Protein AF-A0A7X6UKK9-F1 (afdb_monomer_lite)

Foldseek 3Di:
DDAALCNQKDKDFDADPDVPPAQWGWIWMAGPPDPRDIDTPDGTFGNPAKDAANVRQWIWTDGPQWIWIDGPPDIDTDGGQWPHKDAANVRQKIWTAHPQRFIWIDGPPDPDIDGPDRADPDDDRVAWDAYNVNQWIWGFHPQDPVVRDTDIDIGGDDD

Radius of gyration: 16.53 Å; chains: 1; bounding box: 36×45×45 Å

pLDDT: mean 87.52, std 11.14, range [48.88, 97.56]

Sequence (159 aa):
IIVSADESSLLFLRNEKTNKGLRQGELYLLKLEGVNDKEKISSRAYIGDYEISPDGEKLLYISGDDLYLAEGQNKTKIGSEVICFNFNISFDTITFVNKEQELFLRDIGEDYSDKIATAASGLIFQDVKISDQSDYITYIEDYDVRKKSGELYLLWITT

Structure (mmCIF, N/CA/C/O backbone):
data_AF-A0A7X6UKK9-F1
#
_entry.id   AF-A0A7X6UKK9-F1
#
loop_
_atom_site.group_PDB
_atom_site.id
_atom_site.type_symbol
_atom_site.label_atom_id
_atom_site.label_alt_id
_atom_site.label_comp_id
_atom_site.label_asym_id
_atom_site.label_entity_id
_atom_site.label_seq_id
_atom_site.pdbx_PDB_ins_code
_atom_site.Cartn_x
_atom_site.Cartn_y
_atom_site.Cartn_z
_atom_site.occupancy
_atom_site.B_iso_or_equiv
_atom_site.auth_seq_id
_atom_site.auth_comp_id
_atom_site.auth_asym_id
_atom_site.auth_atom_id
_atom_site.pdbx_PDB_model_num
ATOM 1 N N . ILE A 1 1 ? -11.178 10.530 4.356 1.00 92.31 1 ILE A N 1
ATOM 2 C CA . ILE A 1 1 ? -11.999 9.445 4.933 1.00 92.31 1 ILE A CA 1
ATOM 3 C C . ILE A 1 1 ? -12.094 8.394 3.849 1.00 92.31 1 ILE A C 1
ATOM 5 O O . ILE A 1 1 ? -12.347 8.781 2.714 1.00 92.31 1 ILE A O 1
ATOM 9 N N . ILE A 1 2 ? -11.836 7.140 4.188 1.00 95.19 2 ILE A N 1
ATOM 10 C CA . ILE A 1 2 ? -11.953 5.968 3.320 1.00 95.19 2 ILE A CA 1
ATOM 11 C C . ILE A 1 2 ? -12.813 4.963 4.087 1.00 95.19 2 ILE A C 1
ATOM 13 O O . ILE A 1 2 ? -12.684 4.869 5.307 1.00 95.19 2 ILE A O 1
ATOM 17 N N . VAL A 1 3 ? -13.710 4.268 3.400 1.00 95.56 3 VAL A N 1
ATOM 18 C CA . VAL A 1 3 ? -14.535 3.194 3.968 1.00 95.56 3 VAL A CA 1
ATOM 19 C C . VAL A 1 3 ? -14.075 1.893 3.314 1.00 95.56 3 VAL A C 1
ATOM 21 O O . VAL A 1 3 ? -13.788 1.904 2.115 1.00 95.56 3 VAL A O 1
ATOM 24 N N . SER A 1 4 ? -13.939 0.817 4.091 1.00 95.81 4 SER A N 1
ATOM 25 C CA . SER A 1 4 ? -13.656 -0.517 3.547 1.00 95.81 4 SER A CA 1
ATOM 26 C C . SER A 1 4 ? -14.787 -0.972 2.621 1.00 95.81 4 SER A C 1
ATOM 28 O O . SER A 1 4 ? -15.920 -0.501 2.725 1.00 95.81 4 SER A O 1
ATOM 30 N N . ALA A 1 5 ? -14.487 -1.866 1.680 1.00 95.44 5 ALA A N 1
ATOM 31 C CA . ALA A 1 5 ? -15.471 -2.296 0.686 1.00 95.44 5 ALA A CA 1
ATOM 32 C C . ALA A 1 5 ? -16.639 -3.078 1.309 1.00 95.44 5 ALA A C 1
ATOM 34 O O . ALA A 1 5 ? -17.761 -3.003 0.816 1.00 95.44 5 ALA A O 1
ATOM 35 N N . ASP A 1 6 ? -16.372 -3.804 2.391 1.00 95.00 6 ASP A N 1
ATOM 36 C CA . ASP A 1 6 ? -17.375 -4.504 3.194 1.00 95.00 6 ASP A CA 1
ATOM 37 C C . ASP A 1 6 ? -18.161 -3.587 4.152 1.00 95.00 6 ASP A C 1
ATOM 39 O O . ASP A 1 6 ? -19.010 -4.068 4.897 1.00 95.00 6 ASP A O 1
ATOM 43 N N . GLU A 1 7 ? -17.871 -2.281 4.153 1.00 94.62 7 GLU A N 1
ATOM 44 C CA . GLU A 1 7 ? -18.477 -1.276 5.031 1.00 94.62 7 GLU A CA 1
ATOM 45 C C . GLU A 1 7 ? -18.308 -1.562 6.539 1.00 94.62 7 GLU A C 1
ATOM 47 O O . GLU A 1 7 ? -18.991 -0.961 7.370 1.00 94.62 7 GLU A O 1
ATOM 52 N N . SER A 1 8 ? -17.366 -2.431 6.924 1.00 93.50 8 SER A N 1
ATOM 53 C CA . SER A 1 8 ? -17.088 -2.756 8.329 1.00 93.50 8 SER A CA 1
ATOM 54 C C . SER A 1 8 ? -16.214 -1.711 9.020 1.00 93.50 8 SER A C 1
ATOM 56 O O . SER A 1 8 ? -16.177 -1.637 10.251 1.00 93.50 8 SER A O 1
ATOM 58 N N . SER A 1 9 ? -15.480 -0.906 8.247 1.00 94.69 9 SER A N 1
ATOM 59 C CA . SER A 1 9 ? -14.381 -0.091 8.755 1.00 94.69 9 SER A CA 1
ATOM 60 C C . SER A 1 9 ? -14.287 1.270 8.067 1.00 94.69 9 SER A C 1
ATOM 62 O O . SER A 1 9 ? -14.505 1.419 6.866 1.00 94.69 9 SER A O 1
ATOM 64 N N . LEU A 1 10 ? -13.906 2.291 8.834 1.00 95.25 10 LEU A N 1
ATOM 65 C CA . LEU A 1 10 ? -13.691 3.654 8.359 1.00 95.25 10 LEU A CA 1
ATOM 66 C C . LEU A 1 10 ? -12.306 4.150 8.779 1.00 95.25 10 LEU A C 1
ATOM 68 O O . LEU A 1 10 ? -11.985 4.241 9.962 1.00 95.25 10 LEU A O 1
ATOM 72 N N . LEU A 1 11 ? -11.498 4.537 7.798 1.00 95.56 11 LEU A N 1
ATOM 73 C CA . LEU A 1 11 ? -10.169 5.110 7.971 1.00 95.56 11 LEU A CA 1
ATOM 74 C C . LEU A 1 11 ? -10.232 6.630 7.781 1.00 95.56 11 LEU A C 1
ATOM 76 O O . LEU A 1 11 ? -10.734 7.145 6.774 1.00 95.56 11 LEU A O 1
ATOM 80 N N . PHE A 1 12 ? -9.727 7.394 8.746 1.00 95.06 12 PHE A N 1
ATOM 81 C CA . PHE A 1 12 ? -9.728 8.850 8.655 1.00 95.06 12 PHE A CA 1
ATOM 82 C C . PHE A 1 12 ? -8.483 9.486 9.253 1.00 95.06 12 PHE A C 1
ATOM 84 O O . PHE A 1 12 ? -7.946 9.056 10.271 1.00 95.06 12 PHE A O 1
ATOM 91 N N . LEU A 1 13 ? -8.056 10.576 8.619 1.00 94.25 13 LEU A N 1
ATOM 92 C CA . LEU A 1 13 ? -6.975 11.406 9.114 1.00 94.25 13 LEU A CA 1
ATOM 93 C C . LEU A 1 13 ? -7.545 12.594 9.893 1.00 94.25 13 LEU A C 1
ATOM 95 O O . LEU A 1 13 ? -8.318 13.395 9.360 1.00 94.25 13 LEU A O 1
ATOM 99 N N . ARG A 1 14 ? -7.123 12.739 11.146 1.00 92.06 14 ARG A N 1
ATOM 100 C CA . ARG A 1 14 ? -7.376 13.913 11.977 1.00 92.06 14 ARG A CA 1
ATOM 101 C C . ARG A 1 14 ? -6.159 14.826 11.907 1.00 92.06 14 ARG A C 1
ATOM 103 O O . ARG A 1 14 ? -5.092 14.511 12.428 1.00 92.06 14 ARG A O 1
ATOM 110 N N . ASN A 1 15 ? -6.324 15.970 11.254 1.00 82.31 15 ASN A N 1
ATOM 111 C CA . ASN A 1 15 ? -5.286 16.989 11.209 1.00 82.31 15 ASN A CA 1
ATOM 112 C C . ASN A 1 15 ? -5.406 17.877 12.455 1.00 82.31 15 ASN A C 1
ATOM 114 O O . ASN A 1 15 ? -6.370 18.635 12.597 1.00 82.31 15 ASN A O 1
ATOM 118 N N . GLU A 1 16 ? -4.456 17.773 13.381 1.00 67.38 16 GLU A N 1
ATOM 119 C CA . GLU A 1 16 ? -4.322 18.782 14.426 1.00 67.38 16 GLU A CA 1
ATOM 120 C C . GLU A 1 16 ? -3.723 20.027 13.775 1.00 67.38 16 GLU A C 1
ATOM 122 O O . GLU A 1 16 ? -2.706 19.925 13.099 1.00 67.38 16 GLU A O 1
ATOM 127 N N . LYS A 1 17 ? -4.369 21.194 13.924 1.00 60.88 17 LYS A N 1
ATOM 128 C CA . LYS A 1 17 ? -3.916 22.467 13.337 1.00 60.88 17 LYS A CA 1
ATOM 129 C C . LYS A 1 17 ? -2.453 22.736 13.711 1.00 60.88 17 LYS A C 1
ATOM 131 O O . LYS A 1 17 ? -2.172 23.380 14.718 1.00 60.88 17 LYS A O 1
ATOM 136 N N . THR A 1 18 ? -1.516 22.283 12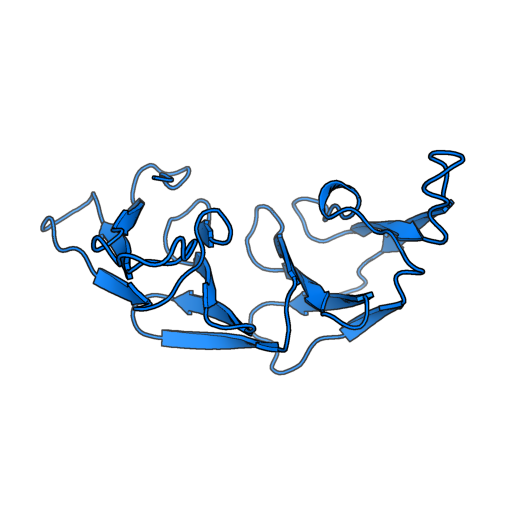.890 1.00 55.19 18 THR A N 1
ATOM 137 C CA . THR A 1 18 ? -0.111 22.642 13.015 1.00 55.19 18 THR A CA 1
ATOM 138 C C . THR A 1 18 ? 0.132 23.794 12.052 1.00 55.19 18 THR A C 1
ATOM 140 O O . THR A 1 18 ? -0.141 23.717 10.855 1.00 55.19 18 THR A O 1
ATOM 143 N N . ASN A 1 19 ? 0.604 24.916 12.593 1.00 50.84 19 ASN A N 1
ATOM 144 C CA . ASN A 1 19 ? 0.794 26.200 11.906 1.00 50.84 19 ASN A CA 1
ATOM 145 C C . ASN A 1 19 ? 1.872 26.184 10.789 1.00 50.84 19 ASN A C 1
ATOM 147 O O . ASN A 1 19 ? 2.515 27.202 10.552 1.00 50.84 19 ASN A O 1
ATOM 151 N N . LYS A 1 20 ? 2.145 25.048 10.130 1.00 57.19 20 LYS A N 1
ATOM 152 C CA . LYS A 1 20 ? 3.328 24.870 9.266 1.00 57.19 20 LYS A CA 1
ATOM 153 C C . LYS A 1 20 ? 3.100 24.114 7.953 1.00 57.19 20 LYS A C 1
ATOM 155 O O . LYS A 1 20 ? 4.050 23.557 7.419 1.00 57.19 20 LYS A O 1
ATOM 160 N N . GLY A 1 21 ? 1.881 24.085 7.410 1.00 60.75 21 GLY A N 1
ATOM 161 C CA . GLY A 1 21 ? 1.648 23.526 6.066 1.00 60.75 21 GLY A CA 1
ATOM 162 C C . GLY A 1 21 ? 2.045 22.049 5.906 1.00 60.75 21 GLY A C 1
ATOM 163 O O . GLY A 1 21 ? 2.228 21.582 4.785 1.00 60.75 21 GLY A O 1
ATOM 164 N N . LEU A 1 22 ? 2.195 21.317 7.015 1.00 63.56 22 LEU A N 1
ATOM 165 C CA . LEU A 1 22 ? 2.529 19.900 6.995 1.00 63.56 22 LEU A CA 1
ATOM 166 C C . LEU A 1 22 ? 1.308 19.117 6.506 1.00 63.56 22 LEU A C 1
ATOM 168 O O . LEU A 1 22 ? 0.215 19.242 7.058 1.00 63.56 22 LEU A O 1
ATOM 172 N N . ARG A 1 23 ? 1.500 18.289 5.475 1.00 83.31 23 ARG A N 1
ATOM 173 C CA . ARG A 1 23 ? 0.485 17.358 4.959 1.00 83.31 23 ARG A CA 1
ATOM 174 C C . ARG A 1 23 ? 0.427 16.078 5.798 1.00 83.31 23 ARG A C 1
ATOM 176 O O . ARG A 1 23 ? 0.399 14.993 5.236 1.00 83.31 23 ARG A O 1
ATOM 183 N N . GLN A 1 24 ? 0.472 16.194 7.124 1.00 89.12 24 GLN A N 1
ATOM 184 C CA . GLN A 1 24 ? 0.509 15.054 8.044 1.00 89.12 24 GLN A CA 1
ATOM 185 C C . GLN A 1 24 ? -0.539 15.191 9.147 1.00 89.12 24 GLN A C 1
ATOM 187 O O . GLN A 1 24 ? -0.927 16.303 9.503 1.00 89.12 24 GLN A O 1
ATOM 192 N N . GLY A 1 25 ? -0.981 14.064 9.698 1.00 91.81 25 GLY A N 1
ATOM 193 C CA . GLY A 1 25 ? -1.931 14.029 10.803 1.00 91.81 25 GLY A CA 1
ATOM 194 C C . GLY A 1 25 ? -1.952 12.695 11.538 1.00 91.81 25 GLY A C 1
ATOM 195 O O . GLY A 1 25 ? -1.170 11.783 11.263 1.00 91.81 25 GLY A O 1
ATOM 196 N N . GLU A 1 26 ? -2.875 12.599 12.485 1.00 94.62 26 GLU A N 1
ATOM 197 C CA . GLU A 1 26 ? -3.148 11.370 13.215 1.00 94.62 26 GLU A CA 1
ATOM 198 C C . GLU A 1 26 ? -4.091 10.490 12.387 1.00 94.62 26 GLU A C 1
ATOM 200 O O . GLU A 1 26 ? -5.172 10.936 11.999 1.00 94.62 26 GLU A O 1
ATOM 205 N N . LEU A 1 27 ? -3.693 9.250 12.110 1.00 95.44 27 LEU A N 1
ATOM 206 C CA . LEU A 1 27 ? -4.503 8.283 11.370 1.00 95.44 27 LEU A CA 1
ATOM 207 C C . LEU A 1 27 ? -5.291 7.417 12.346 1.00 95.44 27 LEU A C 1
ATOM 209 O O . LEU A 1 27 ? -4.713 6.869 13.290 1.00 95.44 27 LEU A O 1
ATOM 213 N N . TYR A 1 28 ? -6.590 7.287 12.099 1.00 95.44 28 TYR A N 1
ATOM 214 C CA . TYR A 1 28 ? -7.512 6.528 12.930 1.00 95.44 28 TYR A CA 1
ATOM 215 C C . TYR A 1 28 ? -8.316 5.524 12.114 1.00 95.44 28 TYR A C 1
ATOM 217 O O . TYR A 1 28 ? -8.818 5.872 11.045 1.00 95.44 28 TYR A O 1
ATOM 225 N N . LEU A 1 29 ? -8.492 4.330 12.674 1.00 95.31 29 LEU A N 1
ATOM 226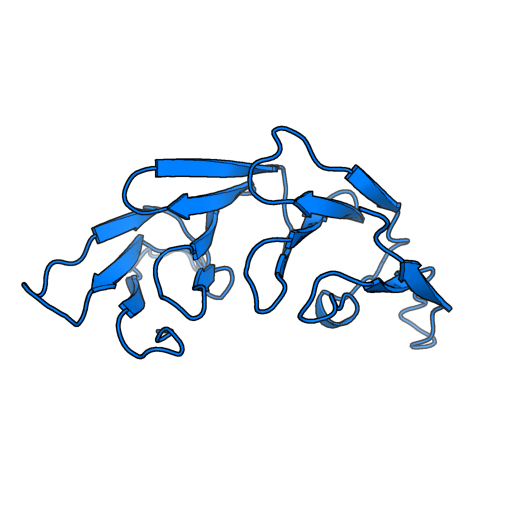 C CA . LEU A 1 29 ? -9.400 3.294 12.191 1.00 95.31 29 LEU A CA 1
ATOM 227 C C . LEU A 1 29 ? -10.613 3.229 13.122 1.00 95.31 29 LEU A C 1
ATOM 229 O O . LEU A 1 29 ? -10.458 3.210 14.340 1.00 95.31 29 LEU A O 1
ATOM 233 N N . LEU A 1 30 ? -11.815 3.215 12.566 1.00 94.56 30 LEU A N 1
ATOM 234 C CA . LEU A 1 30 ? -13.067 3.019 13.289 1.00 94.56 30 LEU A CA 1
ATOM 235 C C . LEU A 1 30 ? -13.730 1.746 12.764 1.00 94.56 30 LEU A C 1
ATOM 237 O O . LEU A 1 30 ? -14.023 1.679 11.574 1.00 94.56 30 LEU A O 1
ATOM 241 N N . LYS A 1 31 ? -13.989 0.776 13.643 1.00 92.81 31 LYS A N 1
ATOM 242 C CA . LYS A 1 31 ? -14.813 -0.398 13.327 1.00 92.81 31 LYS A CA 1
ATOM 243 C C . LYS A 1 31 ? -16.288 -0.029 13.514 1.00 92.81 31 LYS A C 1
ATOM 245 O O . LYS A 1 31 ? -16.659 0.532 14.543 1.00 92.81 31 LYS A O 1
ATOM 250 N N . LEU A 1 32 ? -17.098 -0.266 12.486 1.00 89.62 32 LEU A N 1
ATOM 251 C CA . LEU A 1 32 ? -18.513 0.114 12.424 1.00 89.62 32 LEU A CA 1
ATOM 252 C C . LEU A 1 32 ? -19.423 -0.961 13.026 1.00 89.62 32 LEU A C 1
ATOM 254 O O . LEU A 1 32 ? -20.483 -0.641 13.566 1.00 89.62 32 LEU A O 1
ATOM 258 N N . GLU A 1 33 ? -18.989 -2.221 13.006 1.00 82.94 33 GLU A N 1
ATOM 259 C CA . GLU A 1 33 ? -19.624 -3.287 13.772 1.00 82.94 33 GLU A CA 1
ATOM 260 C C . GLU A 1 33 ? -19.077 -3.300 15.209 1.00 82.94 33 GLU A C 1
ATOM 262 O O . GLU A 1 33 ? -17.921 -3.642 15.452 1.00 82.94 33 GLU A O 1
ATOM 267 N N . GLY A 1 34 ? -19.911 -2.920 16.184 1.00 73.06 34 GLY A N 1
ATOM 268 C CA . GLY A 1 34 ? -19.587 -3.004 17.612 1.00 73.06 34 GLY A CA 1
ATOM 269 C C . GLY A 1 34 ? -19.581 -1.665 18.351 1.00 73.06 34 GLY A C 1
ATOM 270 O O . GLY A 1 34 ? -20.350 -0.751 18.050 1.00 73.06 34 GLY A O 1
ATOM 271 N N . VAL A 1 35 ? -18.760 -1.580 19.403 1.00 66.12 35 VAL A N 1
ATOM 272 C CA . VAL A 1 35 ? -18.537 -0.330 20.143 1.00 66.12 35 VAL A CA 1
ATOM 273 C C . VAL A 1 35 ? -17.769 0.610 19.219 1.00 66.12 35 VAL A C 1
ATOM 275 O O . VAL A 1 35 ? -16.759 0.202 18.660 1.00 66.12 35 VAL A O 1
ATOM 278 N N . ASN A 1 36 ? -18.254 1.849 19.071 1.00 67.81 36 ASN A N 1
ATOM 279 C CA . ASN A 1 36 ? -17.681 2.931 18.253 1.00 67.81 36 ASN A CA 1
ATOM 280 C C . ASN A 1 36 ? -16.295 3.407 18.752 1.00 67.81 36 ASN A C 1
ATOM 282 O O . ASN A 1 36 ? -16.057 4.607 18.930 1.00 67.81 36 ASN A O 1
ATOM 286 N N . ASP A 1 37 ? -15.385 2.477 19.012 1.00 82.31 37 ASP A N 1
ATOM 287 C CA . ASP A 1 37 ? -14.032 2.746 19.445 1.00 82.31 37 ASP A CA 1
ATOM 288 C C . ASP A 1 37 ? -13.160 2.976 18.217 1.00 82.31 37 ASP A C 1
ATOM 290 O O . ASP A 1 37 ? -13.062 2.165 17.297 1.00 82.31 37 ASP A O 1
ATOM 294 N N . LYS A 1 38 ? -12.525 4.146 18.207 1.00 90.31 38 LYS A N 1
ATOM 295 C CA . LYS A 1 38 ? -11.505 4.483 17.222 1.00 90.31 38 LYS A CA 1
ATOM 296 C C . LYS A 1 38 ? -10.142 4.038 17.737 1.00 90.31 38 LYS A C 1
ATOM 298 O O . LYS A 1 38 ? -9.731 4.405 18.840 1.00 90.31 38 LYS A O 1
ATOM 303 N N . GLU A 1 39 ? -9.403 3.333 16.902 1.00 92.56 39 GLU A N 1
ATOM 304 C CA . GLU A 1 39 ? -8.010 2.987 17.132 1.00 92.56 39 GLU A CA 1
ATOM 305 C C . GLU A 1 39 ? -7.096 4.038 16.497 1.00 92.56 39 GLU A C 1
ATOM 307 O O . GLU A 1 39 ? -7.313 4.469 15.364 1.00 92.56 39 GLU A O 1
ATOM 312 N N . LYS A 1 40 ? -6.050 4.461 17.216 1.00 94.50 40 LYS A N 1
ATOM 313 C CA . LYS A 1 40 ? -5.007 5.328 16.655 1.00 94.50 40 LYS A CA 1
ATOM 314 C C . LYS A 1 40 ? -3.927 4.482 15.978 1.00 94.50 40 LYS A C 1
ATOM 316 O O . LYS A 1 40 ? -3.092 3.871 16.643 1.00 94.50 40 LYS A O 1
ATOM 321 N N . ILE A 1 41 ? -3.880 4.545 14.654 1.00 95.69 41 ILE A N 1
ATOM 322 C CA . ILE A 1 41 ? -2.938 3.794 13.819 1.00 95.69 41 ILE A CA 1
ATOM 323 C C . ILE A 1 41 ? -1.588 4.506 13.722 1.00 95.69 41 ILE A C 1
ATOM 325 O O . ILE A 1 41 ? -0.537 3.896 13.906 1.00 95.69 41 ILE A O 1
ATOM 329 N N . SER A 1 42 ? -1.581 5.820 13.509 1.00 94.44 42 SER A N 1
ATOM 330 C CA . SER A 1 42 ? -0.338 6.595 13.427 1.00 94.44 42 SER A CA 1
ATOM 331 C C . SER A 1 42 ? -0.516 7.995 13.996 1.00 94.44 42 SER A C 1
ATOM 333 O O . SER A 1 42 ? -1.601 8.570 13.955 1.00 94.44 42 SER A O 1
ATOM 335 N N . SER A 1 43 ? 0.558 8.561 14.544 1.00 92.75 43 SER A N 1
ATOM 336 C CA . SER A 1 43 ? 0.620 9.967 14.957 1.00 92.75 43 SER A CA 1
ATOM 337 C C . SER A 1 43 ? 1.079 10.905 13.838 1.00 92.75 43 SER A C 1
ATOM 339 O O . SER A 1 43 ? 1.014 12.120 14.014 1.00 92.75 43 SER A O 1
ATOM 341 N N . ARG A 1 44 ? 1.584 10.363 12.722 1.00 92.06 44 ARG A N 1
ATOM 342 C CA . ARG A 1 44 ? 2.251 11.142 11.673 1.00 92.06 44 ARG A CA 1
ATOM 343 C C . ARG A 1 44 ? 2.101 10.482 10.300 1.00 92.06 44 ARG A C 1
ATOM 345 O O . ARG A 1 44 ? 3.099 10.186 9.646 1.00 92.06 44 ARG A O 1
ATOM 352 N N . ALA A 1 45 ? 0.868 10.205 9.889 1.00 93.06 45 ALA A N 1
ATOM 353 C CA . ALA A 1 45 ? 0.570 9.715 8.542 1.00 93.06 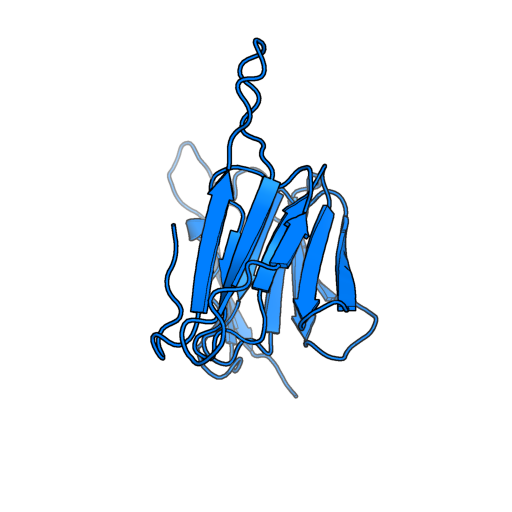45 ALA A CA 1
ATOM 354 C C . ALA A 1 45 ? 0.397 10.884 7.566 1.00 93.06 45 ALA A C 1
ATOM 356 O O . ALA A 1 45 ? -0.077 11.948 7.977 1.00 93.06 45 ALA A O 1
ATOM 357 N N . TYR A 1 46 ? 0.761 10.705 6.296 1.00 91.00 46 TYR A N 1
ATOM 358 C CA . TYR A 1 46 ? 0.536 11.729 5.273 1.00 91.00 46 TYR A CA 1
ATOM 359 C C . TYR A 1 46 ? -0.911 11.761 4.769 1.00 91.00 46 TYR A C 1
ATOM 361 O O . TYR A 1 46 ? -1.624 10.760 4.750 1.00 91.00 46 TYR A O 1
ATOM 369 N N . ILE A 1 47 ? -1.364 12.943 4.352 1.00 88.56 47 ILE A N 1
ATOM 370 C CA . ILE A 1 47 ? -2.660 13.116 3.692 1.00 88.56 47 ILE A CA 1
ATOM 371 C C . ILE A 1 47 ? -2.601 12.469 2.308 1.00 88.56 47 ILE A C 1
ATOM 373 O O . ILE A 1 47 ? -1.905 12.982 1.439 1.00 88.56 47 ILE A O 1
ATOM 377 N N . GLY A 1 48 ? -3.413 11.434 2.095 1.00 87.94 48 GLY A N 1
ATOM 378 C CA . GLY A 1 48 ? -3.554 10.766 0.799 1.00 87.94 48 GLY A CA 1
ATOM 379 C C . GLY A 1 48 ? -2.694 9.515 0.639 1.00 87.94 48 GLY A C 1
ATOM 380 O O . GLY A 1 48 ? -2.968 8.750 -0.271 1.00 87.94 48 GLY A O 1
ATOM 381 N N . ASP A 1 49 ? -1.747 9.265 1.548 1.00 92.81 49 ASP A N 1
ATOM 382 C CA . ASP A 1 49 ? -0.842 8.108 1.485 1.00 92.81 49 ASP A CA 1
ATOM 383 C C . ASP A 1 49 ? -1.243 7.042 2.514 1.00 92.81 49 ASP A C 1
ATOM 385 O O . ASP A 1 49 ? -0.459 6.646 3.384 1.00 92.81 49 ASP A O 1
ATOM 389 N N . TYR A 1 50 ? -2.515 6.649 2.472 1.00 95.25 50 TYR A N 1
ATOM 390 C CA . TYR A 1 50 ? -3.065 5.572 3.284 1.00 95.25 50 TYR A CA 1
ATOM 391 C C . TYR A 1 50 ? -4.239 4.906 2.573 1.00 95.25 50 TYR A C 1
ATOM 393 O O . TYR A 1 50 ? -5.071 5.590 1.978 1.00 95.25 50 TYR A O 1
ATOM 401 N N . GLU A 1 51 ? -4.334 3.588 2.695 1.00 95.38 51 GLU A N 1
ATOM 402 C CA . GLU A 1 51 ? -5.388 2.773 2.093 1.00 95.38 51 GLU A CA 1
ATOM 403 C C . GLU A 1 51 ? -5.771 1.621 3.026 1.00 95.38 51 GLU A C 1
ATOM 405 O O . GLU A 1 51 ? -5.011 1.253 3.925 1.00 95.38 51 GLU A O 1
ATOM 410 N N . ILE A 1 52 ? -6.972 1.079 2.840 1.00 95.75 52 ILE A N 1
ATOM 411 C CA . ILE A 1 52 ? -7.527 -0.004 3.652 1.00 95.75 52 ILE A CA 1
ATOM 412 C C . ILE A 1 52 ? -7.959 -1.150 2.741 1.00 95.75 52 ILE A C 1
ATOM 414 O O . ILE A 1 52 ? -8.495 -0.921 1.657 1.00 95.75 52 ILE A O 1
ATOM 418 N N . SER A 1 53 ? -7.705 -2.371 3.188 1.00 95.00 53 SER A N 1
ATOM 419 C CA . SER A 1 53 ? -8.154 -3.596 2.528 1.00 95.00 53 SER A CA 1
ATOM 420 C C . SER A 1 53 ? -9.684 -3.675 2.427 1.00 95.00 53 SER A C 1
ATOM 422 O O . SER A 1 53 ? -10.392 -3.037 3.217 1.00 95.00 53 SER A O 1
ATOM 424 N N . PRO A 1 54 ? -10.217 -4.456 1.467 1.00 94.19 54 PRO A N 1
ATOM 425 C CA . PRO A 1 54 ? -11.659 -4.608 1.290 1.00 94.19 54 PRO A CA 1
ATOM 426 C C . PRO A 1 54 ? -12.408 -5.076 2.543 1.00 94.19 54 PRO A C 1
ATOM 428 O O . PRO A 1 54 ? -13.530 -4.622 2.750 1.00 94.19 54 PRO A O 1
ATOM 431 N N . ASP A 1 55 ? -11.785 -5.928 3.364 1.00 93.88 55 ASP A N 1
ATOM 432 C CA . ASP A 1 55 ? -12.326 -6.467 4.625 1.00 93.88 55 ASP A CA 1
ATOM 433 C C . ASP A 1 55 ? -12.081 -5.554 5.844 1.00 93.88 55 ASP A C 1
ATOM 435 O O . ASP A 1 55 ? -12.515 -5.836 6.958 1.00 93.88 55 ASP A O 1
ATOM 439 N N . GLY A 1 56 ? -11.352 -4.450 5.663 1.00 93.62 56 GLY A N 1
ATOM 440 C CA . GLY A 1 56 ? -11.044 -3.524 6.743 1.00 93.62 56 GLY A CA 1
ATOM 441 C C . GLY A 1 56 ? -10.034 -4.032 7.781 1.00 93.62 56 GLY A C 1
ATOM 442 O O . GLY A 1 56 ? -9.810 -3.338 8.779 1.00 93.62 56 GLY A O 1
ATOM 443 N N . GLU A 1 57 ? -9.434 -5.210 7.602 1.00 92.94 57 GLU A N 1
ATOM 444 C CA . GLU A 1 57 ? -8.540 -5.835 8.593 1.00 92.94 57 GLU A CA 1
ATOM 445 C C . GLU A 1 57 ? -7.084 -5.394 8.436 1.00 92.94 57 GLU A C 1
ATOM 447 O O . GLU A 1 57 ? -6.346 -5.278 9.419 1.00 92.94 57 GLU A O 1
ATOM 452 N N . LYS A 1 58 ? -6.684 -5.092 7.201 1.00 95.12 58 LYS A N 1
ATOM 453 C CA . LYS A 1 58 ? -5.350 -4.591 6.857 1.00 95.12 58 LYS A CA 1
ATOM 454 C C . LYS A 1 58 ? -5.409 -3.160 6.359 1.00 95.12 58 LYS A C 1
ATOM 456 O O . LYS A 1 58 ? -6.351 -2.768 5.665 1.00 95.12 58 LYS A O 1
ATOM 461 N N . LEU A 1 59 ? -4.376 -2.385 6.648 1.00 96.06 59 LEU A N 1
ATOM 462 C CA . LEU A 1 59 ? -4.214 -1.052 6.079 1.00 96.06 59 LEU A CA 1
ATOM 463 C C . LEU A 1 59 ? -2.743 -0.764 5.788 1.00 96.06 59 LEU A C 1
ATOM 465 O O . LEU A 1 59 ? -1.856 -1.174 6.539 1.00 96.06 59 LEU A O 1
ATOM 469 N N . LEU A 1 60 ? -2.499 -0.002 4.728 1.00 97.00 60 LEU A N 1
ATOM 470 C CA . LEU A 1 60 ? -1.182 0.516 4.376 1.00 97.00 60 LEU A CA 1
ATOM 471 C C . LEU A 1 60 ? -1.148 2.017 4.603 1.00 97.00 60 LEU A C 1
ATOM 473 O O . LEU A 1 60 ? -2.131 2.714 4.355 1.00 97.00 60 LEU A O 1
ATOM 477 N N . TYR A 1 61 ? -0.023 2.527 5.089 1.00 97.00 61 TYR A N 1
ATOM 478 C CA . TYR A 1 61 ? 0.164 3.962 5.268 1.00 97.00 61 TYR A CA 1
ATOM 479 C C . TYR A 1 61 ? 1.635 4.356 5.246 1.00 97.00 61 TYR A C 1
ATOM 481 O O . TYR A 1 61 ? 2.501 3.619 5.724 1.00 97.00 61 TYR A O 1
ATOM 489 N N . ILE A 1 62 ? 1.911 5.569 4.768 1.00 96.06 62 ILE A N 1
ATOM 490 C CA . ILE A 1 62 ? 3.233 6.185 4.898 1.00 96.06 62 ILE A CA 1
ATOM 491 C C . ILE A 1 62 ? 3.281 7.030 6.170 1.00 96.06 62 ILE A C 1
ATOM 493 O O . ILE A 1 62 ? 2.442 7.912 6.397 1.00 96.06 62 ILE A O 1
ATOM 497 N N . SER A 1 63 ? 4.303 6.797 6.997 1.00 94.56 63 SER A N 1
ATOM 498 C CA . SER A 1 63 ? 4.605 7.621 8.167 1.00 94.56 63 SER A CA 1
ATOM 499 C C . SER A 1 63 ? 6.076 8.012 8.210 1.00 94.56 63 SER A C 1
ATOM 501 O O . SER A 1 63 ? 6.967 7.166 8.211 1.00 94.56 63 SER A O 1
ATOM 503 N N . GLY A 1 64 ? 6.334 9.322 8.263 1.00 91.56 64 GLY A N 1
ATOM 504 C CA . GLY A 1 64 ? 7.692 9.851 8.143 1.00 91.56 64 GLY A CA 1
ATOM 505 C C . GLY A 1 64 ? 8.194 9.754 6.706 1.00 91.56 64 GLY A C 1
ATOM 506 O O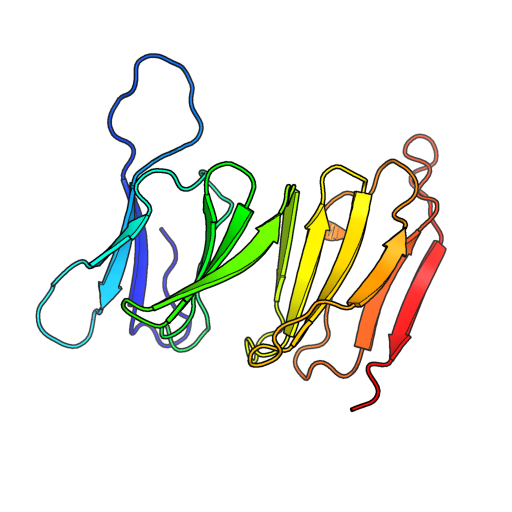 . GLY A 1 64 ? 7.946 10.675 5.942 1.00 91.56 64 GLY A O 1
ATOM 507 N N . ASP A 1 65 ? 8.874 8.662 6.381 1.00 93.75 65 ASP A N 1
ATOM 508 C CA . ASP A 1 65 ? 9.330 8.292 5.032 1.00 93.75 65 ASP A CA 1
ATOM 509 C C . ASP A 1 65 ? 9.170 6.776 4.793 1.00 93.75 65 ASP A C 1
ATOM 511 O O . ASP A 1 65 ? 9.629 6.246 3.792 1.00 93.75 65 ASP A O 1
ATOM 515 N N . ASP A 1 66 ? 8.538 6.054 5.717 1.00 97.19 66 ASP A N 1
ATOM 516 C CA . ASP A 1 66 ? 8.470 4.597 5.694 1.00 97.19 66 ASP A CA 1
ATOM 517 C C . ASP A 1 66 ? 7.040 4.132 5.412 1.00 97.19 66 ASP A C 1
ATOM 519 O O . ASP A 1 66 ? 6.077 4.727 5.914 1.00 97.19 66 ASP A O 1
ATOM 523 N N . LEU A 1 67 ? 6.914 3.042 4.654 1.00 97.44 67 LEU A N 1
ATOM 524 C CA . LEU A 1 67 ? 5.647 2.349 4.427 1.00 97.44 67 LEU A CA 1
ATOM 525 C C . LEU A 1 67 ? 5.423 1.316 5.527 1.00 97.44 67 LEU A C 1
ATOM 527 O O . LEU A 1 67 ? 6.315 0.521 5.829 1.00 97.44 67 LEU A O 1
ATOM 531 N N . TYR A 1 68 ? 4.219 1.299 6.087 1.00 97.56 68 TYR A N 1
ATOM 532 C CA . TYR A 1 68 ? 3.805 0.354 7.116 1.00 97.56 68 TYR A CA 1
ATOM 533 C C . TYR A 1 68 ? 2.524 -0.365 6.715 1.00 97.56 68 TYR A C 1
ATOM 535 O O . TYR A 1 68 ? 1.603 0.262 6.197 1.00 97.56 68 TYR A O 1
ATOM 543 N N . LEU A 1 69 ? 2.467 -1.654 7.042 1.00 96.94 69 LEU A N 1
ATOM 544 C CA . LEU A 1 69 ? 1.258 -2.468 7.098 1.00 96.94 69 LEU A CA 1
ATOM 545 C C . LEU A 1 69 ? 0.802 -2.531 8.555 1.00 96.94 69 LEU A C 1
ATOM 547 O O . LEU A 1 69 ? 1.614 -2.843 9.430 1.00 96.94 69 LEU A O 1
ATOM 551 N N . ALA A 1 70 ? -0.467 -2.235 8.823 1.00 95.94 70 ALA A N 1
ATOM 552 C CA . ALA A 1 70 ? -1.070 -2.485 10.126 1.00 95.94 70 ALA A CA 1
ATOM 553 C C . ALA A 1 70 ? -2.184 -3.530 10.040 1.00 95.94 70 ALA A C 1
ATOM 555 O O . ALA A 1 70 ? -3.010 -3.490 9.127 1.00 95.94 70 ALA A O 1
ATOM 556 N N . GLU A 1 71 ? -2.181 -4.427 11.025 1.00 93.06 71 GLU A N 1
ATOM 557 C CA . GLU A 1 71 ? -3.129 -5.527 11.222 1.00 93.06 71 GLU A CA 1
ATOM 558 C C . GLU A 1 71 ? -3.559 -5.496 12.696 1.00 93.06 71 GLU A C 1
ATOM 560 O O . GLU A 1 71 ? -2.866 -5.991 13.595 1.00 93.06 71 GLU A O 1
ATOM 565 N N . GLY A 1 72 ? -4.656 -4.783 12.966 1.00 87.62 72 GLY A N 1
ATOM 566 C CA . GLY A 1 72 ? -4.997 -4.334 14.318 1.00 87.62 72 GLY A CA 1
ATOM 567 C C . GLY A 1 72 ? -3.858 -3.517 14.946 1.00 87.62 72 GLY A C 1
ATOM 568 O O . GLY A 1 72 ? -3.355 -2.561 14.354 1.00 87.62 72 GLY A O 1
ATOM 569 N N . GLN A 1 73 ? -3.400 -3.932 16.133 1.00 87.06 73 GLN A N 1
ATOM 570 C CA . GLN A 1 73 ? -2.312 -3.250 16.851 1.00 87.06 73 GLN A CA 1
ATOM 571 C C . GLN A 1 73 ? -0.911 -3.570 16.308 1.00 87.06 73 GLN A C 1
ATOM 573 O O . GLN A 1 73 ? 0.049 -2.865 16.644 1.00 87.06 73 GLN A O 1
ATOM 578 N N . ASN A 1 74 ? -0.777 -4.619 15.493 1.00 93.38 74 ASN A N 1
ATOM 579 C CA . ASN A 1 74 ? 0.504 -5.015 14.921 1.00 93.38 74 ASN A CA 1
ATOM 580 C C . ASN A 1 74 ? 0.853 -4.104 13.748 1.00 93.38 74 ASN A C 1
ATOM 582 O O . ASN A 1 74 ? -0.003 -3.762 12.936 1.00 93.38 74 ASN A O 1
ATOM 586 N N . LYS A 1 75 ? 2.123 -3.695 13.677 1.00 95.25 75 LYS A N 1
ATOM 587 C CA . LYS A 1 75 ? 2.635 -2.786 12.648 1.00 95.25 75 LYS A CA 1
ATOM 588 C C . LYS A 1 75 ? 3.947 -3.323 12.117 1.00 95.25 75 LYS A C 1
ATOM 590 O O . LYS A 1 75 ? 4.922 -3.414 12.864 1.00 95.25 75 LYS A O 1
ATOM 595 N N . THR A 1 76 ? 3.974 -3.607 10.826 1.00 95.81 76 THR A N 1
ATOM 596 C CA . THR A 1 76 ? 5.142 -4.135 10.128 1.00 95.81 76 THR A CA 1
ATOM 597 C C . THR A 1 76 ? 5.655 -3.079 9.167 1.00 95.81 76 THR A C 1
ATOM 599 O O . THR A 1 76 ? 4.899 -2.533 8.364 1.00 95.81 76 THR A O 1
ATOM 602 N N . LYS A 1 77 ? 6.951 -2.766 9.248 1.00 96.25 77 LYS A N 1
ATOM 603 C CA . LYS A 1 77 ? 7.594 -1.891 8.267 1.00 96.25 77 LYS A CA 1
ATOM 604 C C . LYS A 1 77 ? 7.761 -2.657 6.954 1.00 96.25 77 LYS A C 1
ATOM 606 O O . LYS A 1 77 ? 8.406 -3.704 6.919 1.00 96.25 77 LYS A O 1
ATOM 611 N N . ILE A 1 78 ? 7.187 -2.113 5.889 1.00 96.88 78 ILE A N 1
ATOM 612 C CA . ILE A 1 78 ? 7.193 -2.706 4.552 1.00 96.88 78 ILE A CA 1
ATOM 613 C C . ILE A 1 78 ? 8.387 -2.226 3.737 1.00 96.88 78 ILE A C 1
ATOM 615 O O . ILE A 1 78 ? 9.077 -3.043 3.137 1.00 96.88 78 ILE A O 1
ATOM 619 N N . GLY A 1 79 ? 8.664 -0.923 3.772 1.00 96.25 79 GLY A N 1
ATOM 620 C CA . GLY A 1 79 ? 9.733 -0.301 2.998 1.00 96.25 79 GLY A CA 1
ATOM 621 C C . GLY A 1 79 ? 10.249 0.972 3.659 1.00 96.25 79 GLY A C 1
ATOM 622 O O . GLY A 1 79 ? 9.579 1.557 4.516 1.00 96.25 79 GLY A O 1
ATOM 623 N N . SER A 1 80 ? 11.454 1.385 3.267 1.00 96.88 80 SER A N 1
ATOM 624 C CA . SER A 1 80 ? 12.057 2.653 3.690 1.00 96.88 80 SER A CA 1
ATOM 625 C C . SER A 1 80 ? 12.064 3.644 2.543 1.00 96.88 80 SER A C 1
ATOM 627 O O . SER A 1 80 ? 12.160 3.243 1.386 1.00 96.88 80 SER A O 1
ATOM 629 N N . GLU A 1 81 ? 11.999 4.926 2.884 1.00 95.19 81 GLU A N 1
ATOM 630 C CA . GLU A 1 81 ? 12.062 6.023 1.916 1.00 95.19 81 GLU A CA 1
ATOM 631 C C . GLU A 1 81 ? 11.032 5.892 0.787 1.00 95.19 81 GLU A C 1
ATOM 633 O O . GLU A 1 81 ? 11.297 6.223 -0.363 1.00 95.19 81 GLU A O 1
ATOM 638 N N . VAL A 1 82 ? 9.839 5.402 1.118 1.00 93.56 82 VAL A N 1
ATOM 639 C CA . VAL A 1 82 ? 8.772 5.131 0.158 1.00 93.56 82 VAL A CA 1
ATOM 640 C C . VAL A 1 82 ? 8.116 6.436 -0.282 1.00 93.56 82 VAL A C 1
ATOM 642 O O . VAL A 1 82 ? 7.694 7.245 0.544 1.00 93.56 82 VAL A O 1
ATOM 645 N N . ILE A 1 83 ? 8.016 6.627 -1.597 1.00 90.75 83 ILE A N 1
ATOM 646 C CA . ILE A 1 83 ? 7.307 7.749 -2.223 1.00 90.75 83 ILE A CA 1
ATOM 647 C C . ILE A 1 83 ? 5.848 7.375 -2.491 1.00 90.75 83 ILE A C 1
ATOM 649 O O . ILE A 1 83 ? 4.963 8.215 -2.348 1.00 90.75 83 ILE A O 1
ATOM 653 N N . CYS A 1 84 ? 5.593 6.135 -2.909 1.00 89.31 84 CYS A N 1
ATOM 654 C CA . CYS A 1 84 ? 4.256 5.661 -3.241 1.00 89.31 84 CYS A CA 1
ATOM 655 C C . CYS A 1 84 ? 4.164 4.130 -3.186 1.00 89.31 84 CYS A C 1
ATOM 657 O O . CYS A 1 84 ? 5.185 3.438 -3.231 1.00 89.31 84 CYS A O 1
ATOM 659 N N . PHE A 1 85 ? 2.941 3.608 -3.083 1.00 93.25 85 PHE A N 1
ATOM 660 C CA . PHE A 1 85 ? 2.668 2.176 -2.969 1.00 93.25 85 PHE A CA 1
ATOM 661 C C . PHE A 1 85 ? 1.325 1.805 -3.606 1.00 93.25 85 PHE A C 1
ATOM 663 O O . PHE A 1 85 ? 0.394 2.601 -3.574 1.00 93.25 85 PHE A O 1
ATOM 670 N N . ASN A 1 86 ? 1.221 0.597 -4.153 1.00 90.69 86 ASN A N 1
ATOM 671 C CA . ASN A 1 86 ? -0.026 -0.029 -4.591 1.00 90.69 86 ASN A CA 1
ATOM 672 C C . ASN A 1 86 ? -0.150 -1.415 -3.944 1.00 90.69 86 ASN A C 1
ATOM 674 O O . ASN A 1 86 ? 0.842 -1.999 -3.511 1.00 90.69 86 ASN A O 1
ATOM 678 N N . PHE A 1 87 ? -1.354 -1.970 -3.948 1.00 91.06 87 PHE A N 1
ATOM 679 C CA . PHE A 1 87 ? -1.636 -3.350 -3.553 1.00 91.06 87 PHE A CA 1
ATOM 680 C C . PHE A 1 87 ? -2.676 -3.955 -4.503 1.00 91.06 87 PHE A C 1
ATOM 682 O O . PHE A 1 87 ? -3.364 -3.225 -5.223 1.00 91.06 87 PHE A O 1
ATOM 689 N N . ASN A 1 88 ? -2.765 -5.282 -4.542 1.00 90.56 88 ASN A N 1
ATOM 690 C CA . ASN A 1 88 ? -3.800 -5.998 -5.289 1.00 90.56 88 ASN A CA 1
ATOM 691 C C . ASN A 1 88 ? -5.105 -6.109 -4.480 1.00 90.56 88 ASN A C 1
ATOM 693 O O . ASN A 1 88 ? -5.109 -5.919 -3.269 1.00 90.56 88 ASN A O 1
ATOM 697 N N . ILE A 1 89 ? -6.224 -6.472 -5.114 1.00 86.38 89 ILE A N 1
ATOM 698 C CA . ILE A 1 89 ? -7.521 -6.530 -4.415 1.00 86.38 89 ILE A CA 1
ATOM 699 C C . ILE A 1 89 ? -7.538 -7.510 -3.231 1.00 86.38 89 ILE A C 1
ATOM 701 O O . ILE A 1 89 ? -8.201 -7.233 -2.233 1.00 86.38 89 ILE A O 1
ATOM 705 N N . SER A 1 90 ? -6.795 -8.620 -3.313 1.00 85.38 90 SER A N 1
ATOM 706 C CA . SER A 1 90 ? -6.683 -9.593 -2.217 1.00 85.38 90 SER A CA 1
ATOM 707 C C . SER A 1 90 ? -5.832 -9.079 -1.055 1.00 85.38 90 SER A C 1
ATOM 709 O O . SER A 1 90 ? -5.848 -9.673 0.022 1.00 85.38 90 SER A O 1
ATOM 711 N N . PHE A 1 91 ? -5.129 -7.958 -1.248 1.00 88.38 91 PHE A N 1
ATOM 712 C CA . PHE A 1 91 ? -4.245 -7.345 -0.266 1.00 88.38 91 PHE A CA 1
ATOM 713 C C . PHE A 1 91 ? -3.188 -8.337 0.241 1.00 88.38 91 PHE A C 1
ATOM 715 O O . PHE A 1 91 ? -2.893 -8.369 1.431 1.00 88.38 91 PHE A O 1
ATOM 722 N N . ASP A 1 92 ? -2.662 -9.179 -0.648 1.00 90.50 92 ASP A N 1
ATOM 723 C CA . ASP A 1 92 ? -1.602 -10.152 -0.361 1.00 90.50 92 ASP A CA 1
ATOM 724 C C . ASP A 1 92 ? -0.268 -9.759 -0.998 1.00 90.50 92 ASP A C 1
ATOM 726 O O . ASP A 1 92 ? 0.774 -10.216 -0.540 1.00 90.50 92 ASP A O 1
ATOM 730 N N . THR A 1 93 ? -0.279 -8.836 -1.959 1.00 93.12 93 THR A N 1
ATOM 731 C CA . THR A 1 93 ? 0.919 -8.358 -2.640 1.00 93.12 93 THR A CA 1
ATOM 732 C C . THR A 1 93 ? 0.930 -6.834 -2.680 1.00 93.12 93 THR A C 1
ATOM 734 O O . THR A 1 93 ? -0.054 -6.171 -3.025 1.00 93.12 93 THR A O 1
ATOM 737 N N . ILE A 1 94 ? 2.082 -6.261 -2.342 1.00 93.94 94 ILE A N 1
ATOM 738 C CA . ILE A 1 94 ? 2.339 -4.824 -2.286 1.00 93.94 94 ILE A CA 1
ATOM 739 C C . ILE A 1 94 ? 3.432 -4.495 -3.298 1.00 93.94 94 ILE A C 1
ATOM 741 O O . ILE A 1 94 ? 4.478 -5.139 -3.324 1.00 93.94 94 ILE A O 1
ATOM 745 N N . THR A 1 95 ? 3.234 -3.441 -4.083 1.00 93.50 95 THR A N 1
ATOM 746 C CA . THR A 1 95 ? 4.332 -2.791 -4.807 1.00 93.50 95 THR A CA 1
ATOM 747 C C . THR A 1 95 ? 4.596 -1.420 -4.223 1.00 93.50 95 THR A C 1
ATOM 749 O O . THR A 1 95 ? 3.672 -0.728 -3.799 1.00 93.50 95 THR A O 1
ATOM 752 N N . PHE A 1 96 ? 5.853 -1.000 -4.192 1.00 93.75 96 PHE A N 1
ATOM 753 C CA . PHE A 1 96 ? 6.203 0.341 -3.736 1.00 93.75 96 PHE A CA 1
ATOM 754 C C . PHE A 1 96 ? 7.447 0.868 -4.435 1.00 93.75 96 PHE A C 1
ATOM 756 O O . PHE A 1 96 ? 8.271 0.100 -4.925 1.00 93.75 96 PHE A O 1
ATOM 763 N N . VAL A 1 97 ? 7.571 2.193 -4.475 1.00 91.94 97 VAL A N 1
ATOM 764 C CA . VAL A 1 97 ? 8.723 2.886 -5.059 1.00 91.94 97 VAL A CA 1
ATOM 765 C C . VAL A 1 97 ? 9.413 3.716 -3.984 1.00 91.94 97 VAL A C 1
ATOM 767 O O . VAL A 1 97 ? 8.745 4.475 -3.275 1.00 91.94 97 VAL A O 1
ATOM 770 N N . ASN A 1 98 ? 10.734 3.579 -3.852 1.00 93.31 98 ASN A N 1
ATOM 771 C CA . ASN A 1 98 ? 11.543 4.371 -2.915 1.00 93.31 98 ASN A CA 1
ATOM 772 C C . ASN A 1 98 ? 12.046 5.698 -3.529 1.00 93.31 98 ASN A C 1
ATOM 774 O O . ASN A 1 98 ? 11.784 6.010 -4.695 1.00 93.31 98 ASN A O 1
ATOM 778 N N . LYS A 1 99 ? 12.780 6.502 -2.747 1.00 91.31 99 LYS A N 1
ATOM 779 C CA . LYS A 1 99 ? 13.368 7.782 -3.184 1.00 91.31 99 LYS A CA 1
ATOM 780 C C . LYS A 1 99 ? 14.443 7.631 -4.253 1.00 91.31 99 LYS A C 1
ATOM 782 O O . LYS A 1 99 ? 14.634 8.548 -5.055 1.00 91.31 99 LYS A O 1
ATOM 787 N N . GLU A 1 100 ? 15.078 6.471 -4.313 1.00 90.38 100 GLU A N 1
ATOM 788 C CA . GLU A 1 100 ? 16.006 6.061 -5.362 1.00 90.38 100 GLU A CA 1
ATOM 789 C C . GLU A 1 100 ? 15.301 5.689 -6.674 1.00 90.38 100 GLU A C 1
ATOM 791 O O . GLU A 1 100 ? 15.980 5.417 -7.663 1.00 90.38 100 GLU A O 1
ATOM 796 N N . GLN A 1 101 ? 13.963 5.742 -6.714 1.00 87.81 101 GLN A N 1
ATOM 797 C CA . GLN A 1 101 ? 13.150 5.316 -7.852 1.00 87.81 101 GLN A CA 1
ATOM 798 C C . GLN A 1 101 ? 13.407 3.844 -8.191 1.00 87.81 101 GLN A C 1
ATOM 800 O O . GLN A 1 101 ? 13.619 3.463 -9.333 1.00 87.81 101 GLN A O 1
ATOM 805 N N . GLU A 1 102 ? 13.406 2.980 -7.191 1.00 90.25 102 GLU A N 1
ATOM 806 C CA . GLU A 1 102 ? 13.460 1.533 -7.362 1.00 90.25 102 GLU A CA 1
ATOM 807 C C . GLU A 1 102 ? 12.079 0.961 -7.054 1.00 90.25 102 GLU A C 1
ATOM 809 O O . GLU A 1 102 ? 11.466 1.324 -6.049 1.00 90.25 102 GLU A O 1
ATOM 814 N N . LEU A 1 103 ? 11.580 0.098 -7.941 1.00 91.38 103 LEU A N 1
ATOM 815 C CA . LEU A 1 103 ? 10.300 -0.577 -7.775 1.00 91.38 103 LEU A CA 1
ATOM 816 C C . LEU A 1 103 ? 10.524 -1.903 -7.056 1.00 91.38 103 LEU A C 1
ATOM 818 O O . LEU A 1 103 ? 11.286 -2.760 -7.518 1.00 91.38 103 LEU A O 1
ATOM 822 N N . PHE A 1 104 ? 9.806 -2.067 -5.955 1.00 93.69 104 PHE A N 1
ATOM 823 C CA . PHE A 1 104 ? 9.807 -3.269 -5.145 1.00 93.69 104 PHE A CA 1
ATOM 824 C C . PHE A 1 104 ? 8.466 -3.978 -5.214 1.00 93.69 104 PHE A C 1
ATOM 826 O O . PHE A 1 104 ? 7.417 -3.341 -5.343 1.00 93.69 104 PHE A O 1
ATOM 833 N N . LEU A 1 105 ? 8.538 -5.292 -5.064 1.00 93.44 105 LEU A N 1
ATOM 834 C CA . LEU A 1 105 ? 7.436 -6.209 -4.853 1.00 93.44 105 LEU A CA 1
ATOM 835 C C . LEU A 1 105 ? 7.592 -6.854 -3.475 1.00 93.44 105 LEU A C 1
ATOM 837 O O . LEU A 1 105 ? 8.702 -7.204 -3.071 1.00 93.44 105 LEU A O 1
ATOM 841 N N . ARG A 1 106 ? 6.491 -7.015 -2.749 1.00 94.25 106 ARG A N 1
ATOM 842 C CA . ARG A 1 106 ? 6.468 -7.748 -1.488 1.00 94.25 106 ARG A CA 1
ATOM 843 C C . ARG A 1 106 ? 5.170 -8.518 -1.333 1.00 94.25 106 ARG A C 1
ATOM 845 O O . ARG A 1 106 ? 4.108 -7.900 -1.321 1.00 94.25 106 ARG A O 1
ATOM 852 N N . ASP A 1 107 ? 5.286 -9.810 -1.075 1.00 92.75 107 ASP A N 1
ATOM 853 C CA . ASP A 1 107 ? 4.171 -10.612 -0.588 1.00 92.75 107 ASP A CA 1
ATOM 854 C C . ASP A 1 107 ? 4.002 -10.441 0.927 1.00 92.75 107 ASP A C 1
ATOM 856 O O . ASP A 1 107 ? 4.962 -10.375 1.704 1.00 92.75 107 ASP A O 1
ATOM 860 N N . ILE A 1 108 ? 2.755 -10.313 1.367 1.00 89.31 108 ILE A N 1
ATOM 861 C CA . ILE A 1 108 ? 2.415 -10.164 2.776 1.00 89.31 108 ILE A CA 1
ATOM 862 C C . ILE A 1 108 ? 2.623 -11.506 3.477 1.00 89.31 108 ILE A C 1
ATOM 864 O O . ILE A 1 108 ? 2.050 -12.523 3.103 1.00 89.31 108 ILE A O 1
ATOM 868 N N . GLY A 1 109 ? 3.431 -11.480 4.537 1.00 87.62 109 GLY A N 1
ATOM 869 C CA . GLY A 1 109 ? 3.878 -12.670 5.264 1.00 87.62 109 GLY A CA 1
ATOM 870 C C . GLY A 1 109 ? 5.357 -12.980 5.042 1.00 87.62 109 GLY A C 1
ATOM 871 O O . GLY A 1 109 ? 5.956 -13.648 5.880 1.00 87.62 109 GLY A O 1
ATOM 872 N N . GLU A 1 110 ? 5.959 -12.428 3.987 1.00 90.19 110 GLU A N 1
ATO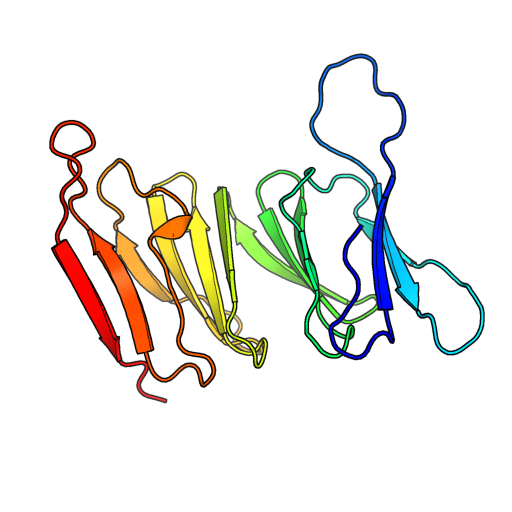M 873 C CA . GLU A 1 110 ? 7.398 -12.515 3.748 1.00 90.19 110 GLU A CA 1
ATOM 874 C C . GLU A 1 110 ? 8.160 -11.398 4.474 1.00 90.19 110 GLU A C 1
ATOM 876 O O . GLU A 1 110 ? 7.684 -10.264 4.629 1.00 90.19 110 GLU A O 1
ATOM 881 N N . ASP A 1 111 ? 9.385 -11.708 4.902 1.00 89.25 111 ASP A N 1
ATOM 882 C CA . ASP A 1 111 ? 10.252 -10.790 5.657 1.00 89.25 111 ASP A CA 1
ATOM 883 C C . ASP A 1 111 ? 11.089 -9.857 4.764 1.00 89.25 111 ASP A C 1
ATOM 885 O O . ASP A 1 111 ? 11.721 -8.920 5.261 1.00 89.25 111 ASP A O 1
ATOM 889 N N . TYR A 1 112 ? 11.094 -10.087 3.452 1.00 90.06 112 TYR A N 1
ATOM 890 C CA . TYR A 1 112 ? 11.896 -9.342 2.482 1.00 90.06 112 TYR A CA 1
ATOM 891 C C . TYR A 1 112 ? 11.038 -8.775 1.349 1.00 90.06 112 TYR A C 1
ATOM 893 O O . TYR A 1 112 ? 9.830 -8.980 1.287 1.00 90.06 112 TYR A O 1
ATOM 901 N N . SER A 1 113 ? 11.652 -7.966 0.491 1.00 93.12 113 SER A N 1
ATOM 902 C CA . SER A 1 113 ? 11.017 -7.396 -0.698 1.00 93.12 113 SER A CA 1
ATOM 903 C C . SER A 1 113 ? 11.970 -7.539 -1.870 1.00 93.12 113 SER A C 1
ATOM 905 O O . SER A 1 113 ? 13.168 -7.279 -1.725 1.00 93.12 113 SER A O 1
ATOM 907 N N . ASP A 1 114 ? 11.437 -7.919 -3.022 1.00 92.31 114 ASP A N 1
ATOM 908 C CA . ASP A 1 114 ? 12.206 -8.089 -4.242 1.00 92.31 114 ASP A CA 1
ATOM 909 C C . ASP A 1 114 ? 12.255 -6.781 -5.014 1.00 92.31 114 ASP A C 1
ATOM 911 O O . ASP A 1 114 ? 11.230 -6.173 -5.323 1.00 92.31 114 ASP A O 1
ATOM 915 N N . LYS A 1 115 ? 13.464 -6.339 -5.359 1.00 92.88 115 LYS A N 1
ATOM 916 C CA . LYS A 1 115 ? 13.637 -5.257 -6.325 1.00 92.88 115 LYS A CA 1
ATOM 917 C C . LYS A 1 115 ? 13.370 -5.818 -7.720 1.00 92.88 115 LYS A C 1
ATOM 919 O O . LYS A 1 115 ? 14.165 -6.611 -8.218 1.00 92.88 115 LYS A O 1
ATOM 924 N N . ILE A 1 116 ? 12.293 -5.369 -8.358 1.00 89.50 116 ILE A N 1
ATOM 925 C CA . ILE A 1 116 ? 11.873 -5.878 -9.672 1.00 89.50 116 ILE A CA 1
ATOM 926 C C . ILE A 1 116 ? 12.224 -4.938 -10.827 1.00 89.50 116 ILE A C 1
ATOM 928 O O . ILE A 1 116 ? 12.346 -5.392 -11.960 1.00 89.50 116 ILE A O 1
ATOM 932 N N . ALA A 1 117 ? 12.444 -3.651 -10.551 1.00 85.06 117 ALA A N 1
ATOM 933 C CA . ALA A 1 117 ? 12.853 -2.683 -11.563 1.00 85.06 117 ALA A CA 1
ATOM 934 C C . ALA A 1 117 ? 13.625 -1.506 -10.956 1.00 85.06 117 ALA A C 1
ATOM 936 O O . ALA A 1 117 ? 13.479 -1.165 -9.778 1.00 85.06 117 ALA A O 1
ATOM 937 N N . THR A 1 118 ? 14.459 -0.866 -11.776 1.00 78.75 118 THR A N 1
ATOM 938 C CA . THR A 1 118 ? 15.005 0.463 -11.467 1.00 78.75 118 THR A CA 1
ATOM 939 C C . THR A 1 118 ? 14.230 1.440 -12.326 1.00 78.75 118 THR A C 1
ATOM 941 O O . THR A 1 118 ? 14.411 1.481 -13.538 1.00 78.75 118 THR A O 1
ATOM 944 N N . ALA A 1 119 ? 13.335 2.200 -11.715 1.00 65.19 119 ALA A N 1
ATOM 945 C CA . ALA A 1 119 ? 12.558 3.189 -12.423 1.00 65.19 119 ALA A CA 1
ATOM 946 C C . ALA A 1 119 ? 13.470 4.328 -12.885 1.00 65.19 119 ALA A C 1
ATOM 948 O O . ALA A 1 119 ? 13.881 5.201 -12.118 1.00 65.19 119 ALA A O 1
ATOM 949 N N . ALA A 1 120 ? 13.805 4.311 -14.172 1.00 48.88 120 ALA A N 1
ATOM 950 C CA . ALA A 1 120 ? 14.480 5.418 -14.815 1.00 48.88 120 ALA A CA 1
ATOM 951 C C . ALA A 1 120 ? 13.621 6.685 -14.662 1.00 48.88 120 ALA A C 1
ATOM 953 O O . ALA A 1 120 ? 12.486 6.741 -15.128 1.00 48.88 120 ALA A O 1
ATOM 954 N N . SER A 1 121 ? 14.177 7.670 -13.953 1.00 52.34 121 SER A N 1
ATOM 955 C CA . SER A 1 121 ? 13.728 9.059 -13.802 1.00 52.34 121 SER A CA 1
ATOM 956 C C . SER A 1 121 ? 12.361 9.404 -14.412 1.00 52.34 121 SER A C 1
ATOM 958 O O . SER A 1 121 ? 12.277 9.700 -15.603 1.00 52.34 121 SER A O 1
ATOM 960 N N . GLY A 1 122 ? 11.321 9.497 -13.583 1.00 57.22 122 GLY A N 1
ATOM 961 C CA . GLY A 1 122 ? 10.045 10.092 -13.998 1.00 57.22 122 GLY A CA 1
ATOM 962 C C . GLY A 1 122 ? 8.827 9.183 -13.942 1.00 57.22 122 GLY A C 1
ATOM 963 O O . GLY A 1 122 ? 7.785 9.599 -14.449 1.00 57.22 122 GLY A O 1
ATOM 964 N N . LEU A 1 123 ? 8.922 8.011 -13.303 1.00 55.38 123 LEU A N 1
ATOM 965 C CA . LEU A 1 123 ? 7.732 7.244 -12.951 1.00 55.38 123 LEU A CA 1
ATOM 966 C C . LEU A 1 123 ? 6.758 8.127 -12.171 1.00 55.38 123 LEU A C 1
ATOM 968 O O . LEU A 1 123 ? 7.063 8.641 -11.089 1.00 55.38 123 LEU A O 1
ATOM 972 N N . ILE A 1 124 ? 5.565 8.287 -12.729 1.00 59.06 124 ILE A N 1
ATOM 973 C CA . ILE A 1 124 ? 4.421 8.785 -11.990 1.00 59.06 124 ILE A CA 1
ATOM 974 C C . ILE A 1 124 ? 3.740 7.533 -11.438 1.00 59.06 124 ILE A C 1
ATOM 976 O O . ILE A 1 124 ? 3.499 6.571 -12.154 1.00 59.06 124 ILE A O 1
ATOM 980 N N . PHE A 1 125 ? 3.428 7.543 -10.146 1.00 58.81 125 PHE A N 1
ATOM 981 C CA . PHE A 1 125 ? 2.775 6.462 -9.394 1.00 58.81 125 PHE A CA 1
ATOM 982 C C . PHE A 1 125 ? 1.655 5.690 -10.130 1.00 58.81 125 PHE A C 1
ATOM 984 O O . PHE A 1 125 ? 1.433 4.511 -9.866 1.00 58.81 125 PHE A O 1
ATOM 991 N N . GLN A 1 126 ? 0.945 6.344 -11.053 1.00 60.91 126 GLN A N 1
ATOM 992 C CA . GLN A 1 126 ? -0.184 5.764 -11.783 1.00 60.91 126 GLN A CA 1
ATOM 993 C C . GLN A 1 126 ? 0.211 4.657 -12.772 1.00 60.91 126 GLN A C 1
ATOM 995 O O . GLN A 1 126 ? -0.676 3.945 -13.247 1.00 60.91 126 GLN A O 1
ATOM 1000 N N . ASP A 1 127 ? 1.507 4.495 -13.037 1.00 79.19 127 ASP A N 1
ATOM 1001 C CA . ASP A 1 127 ? 2.016 3.634 -14.100 1.00 79.19 127 ASP A CA 1
ATOM 1002 C C . ASP A 1 127 ? 2.324 2.201 -13.642 1.00 79.19 127 ASP A C 1
ATOM 1004 O O . ASP A 1 127 ? 2.617 1.367 -14.489 1.00 79.19 127 ASP A O 1
ATOM 1008 N N . VAL A 1 128 ? 2.218 1.888 -12.341 1.00 88.00 128 VAL A N 1
ATOM 1009 C CA . VAL A 1 128 ? 2.329 0.513 -11.817 1.00 88.00 128 VAL A CA 1
ATOM 1010 C C . VAL A 1 128 ? 0.935 -0.043 -11.525 1.00 88.00 128 VAL A C 1
ATOM 1012 O O . VAL A 1 128 ? 0.141 0.585 -10.819 1.00 88.00 128 VAL A O 1
ATOM 1015 N N . LYS A 1 129 ? 0.628 -1.231 -12.054 1.00 89.12 129 LYS A N 1
ATOM 1016 C CA . LYS A 1 129 ? -0.605 -1.981 -11.764 1.00 89.12 129 LYS A CA 1
ATOM 1017 C C . LYS A 1 129 ? -0.276 -3.426 -11.439 1.00 89.12 129 LYS A C 1
ATOM 1019 O O . LYS A 1 129 ? 0.517 -4.042 -12.140 1.00 89.12 129 LYS A O 1
ATOM 1024 N N . ILE A 1 130 ? -0.927 -3.952 -10.411 1.00 91.00 130 ILE A N 1
ATOM 1025 C CA . ILE A 1 130 ? -0.891 -5.365 -10.037 1.00 91.00 130 ILE A CA 1
ATOM 1026 C C . ILE A 1 130 ? -2.242 -5.955 -10.435 1.00 91.00 130 ILE A C 1
ATOM 1028 O O . ILE A 1 130 ? -3.275 -5.316 -10.223 1.00 91.00 130 ILE A O 1
ATOM 1032 N N . SER A 1 131 ? -2.251 -7.137 -11.044 1.00 91.94 131 SER A N 1
ATOM 1033 C CA . SER A 1 131 ? -3.494 -7.873 -11.280 1.00 91.94 131 SER A CA 1
ATOM 1034 C C . SER A 1 131 ? -4.163 -8.238 -9.955 1.00 91.94 131 SER A C 1
ATOM 1036 O O . SER A 1 131 ? -3.470 -8.532 -8.986 1.00 91.94 131 SER A O 1
ATOM 1038 N N . ASP A 1 132 ? -5.490 -8.319 -9.933 1.00 87.38 132 ASP A N 1
ATOM 1039 C CA . ASP A 1 132 ? -6.265 -8.648 -8.730 1.00 87.38 132 ASP A CA 1
ATOM 1040 C C . ASP A 1 132 ? -5.787 -9.922 -8.013 1.00 87.38 132 ASP A C 1
ATOM 1042 O O . ASP A 1 132 ? -5.723 -9.951 -6.789 1.00 87.38 132 ASP A O 1
ATOM 1046 N N . GLN A 1 133 ? -5.406 -10.952 -8.771 1.00 87.19 133 GLN A N 1
ATOM 1047 C CA . GLN A 1 133 ? -4.941 -12.243 -8.248 1.00 87.19 133 GLN A CA 1
ATOM 1048 C C . GLN A 1 133 ? -3.419 -12.329 -8.072 1.00 87.19 133 GLN A C 1
ATOM 1050 O O . GLN A 1 133 ? -2.901 -13.414 -7.849 1.00 87.19 133 GLN A O 1
ATOM 1055 N N . SER A 1 134 ? -2.700 -11.211 -8.208 1.00 88.00 134 SER A N 1
ATOM 1056 C CA . SER A 1 134 ? -1.232 -11.192 -8.147 1.00 88.00 134 SER A CA 1
ATOM 1057 C C . SER A 1 134 ? -0.561 -12.126 -9.170 1.00 88.00 134 SER A C 1
ATOM 1059 O O . SER A 1 134 ? 0.540 -12.602 -8.951 1.00 88.00 134 SER A O 1
ATOM 1061 N N . ASP A 1 135 ? -1.188 -12.357 -10.326 1.00 90.56 135 ASP A N 1
ATOM 1062 C CA . ASP A 1 135 ? -0.614 -13.131 -11.434 1.00 90.56 135 ASP A CA 1
ATOM 1063 C C . ASP A 1 135 ? 0.465 -12.344 -12.197 1.00 90.56 135 ASP A C 1
ATOM 1065 O O . ASP A 1 135 ? 1.427 -12.906 -12.729 1.00 90.56 135 ASP A O 1
ATOM 1069 N N . TYR A 1 136 ? 0.285 -11.026 -12.323 1.00 92.06 136 TYR A N 1
ATOM 1070 C CA . TYR A 1 136 ? 1.199 -10.171 -13.070 1.00 92.06 136 TYR A CA 1
ATOM 1071 C C . TYR A 1 136 ? 1.213 -8.719 -12.590 1.00 92.06 136 TYR A C 1
ATOM 1073 O O . TYR A 1 136 ? 0.263 -8.208 -11.991 1.00 92.06 136 TYR A O 1
ATOM 1081 N N . ILE A 1 137 ? 2.297 -8.028 -12.937 1.00 91.56 137 ILE A N 1
ATOM 1082 C CA . ILE A 1 137 ? 2.496 -6.595 -12.725 1.00 91.56 137 ILE A CA 1
ATOM 1083 C C . ILE A 1 137 ? 2.766 -5.949 -14.076 1.00 91.56 137 ILE A C 1
ATOM 1085 O O . ILE A 1 137 ? 3.569 -6.450 -14.865 1.00 91.56 137 ILE A O 1
ATOM 1089 N N . THR A 1 138 ? 2.128 -4.814 -14.336 1.00 91.50 138 THR A N 1
ATOM 1090 C CA . THR A 1 138 ? 2.497 -3.935 -15.445 1.00 91.50 138 THR A CA 1
ATOM 1091 C C . THR A 1 138 ? 3.118 -2.660 -14.919 1.00 91.50 138 THR A C 1
ATOM 1093 O O . THR A 1 138 ? 2.594 -2.076 -13.969 1.00 91.50 138 THR A O 1
ATOM 1096 N N . TYR A 1 139 ? 4.192 -2.211 -15.553 1.00 89.69 139 TYR A N 1
ATOM 1097 C CA . TYR A 1 139 ? 4.861 -0.960 -15.212 1.00 89.69 139 TYR A CA 1
ATOM 1098 C C . TYR A 1 139 ? 5.514 -0.333 -16.443 1.00 89.69 139 TYR A C 1
ATOM 1100 O O . TYR A 1 139 ? 5.732 -1.010 -17.446 1.00 89.69 139 TYR A O 1
ATOM 1108 N N . ILE A 1 140 ? 5.792 0.969 -16.388 1.00 86.06 140 ILE A N 1
ATOM 1109 C CA . ILE A 1 140 ? 6.484 1.691 -17.460 1.00 86.06 140 ILE A CA 1
ATOM 1110 C C . ILE A 1 140 ? 7.941 1.933 -17.047 1.00 86.06 140 ILE A C 1
ATOM 1112 O O . ILE A 1 140 ? 8.183 2.486 -15.980 1.00 86.06 140 ILE A O 1
ATOM 1116 N N . GLU A 1 141 ? 8.912 1.577 -17.885 1.00 83.50 141 GLU A N 1
ATOM 1117 C CA . GLU A 1 141 ? 10.307 2.028 -17.732 1.00 83.50 141 GLU A CA 1
ATOM 1118 C C . GLU A 1 141 ? 10.682 3.056 -18.803 1.00 83.50 141 GLU A C 1
ATOM 1120 O O . GLU A 1 141 ? 9.931 3.306 -19.752 1.00 83.50 141 GLU A O 1
ATOM 1125 N N . ASP A 1 142 ? 11.845 3.688 -18.618 1.00 80.44 142 ASP A N 1
ATOM 1126 C CA . ASP A 1 142 ? 12.428 4.661 -19.548 1.00 80.44 142 ASP A CA 1
ATOM 1127 C C . ASP A 1 142 ? 11.456 5.776 -19.963 1.00 80.44 142 ASP A C 1
ATOM 1129 O O . ASP A 1 142 ? 11.422 6.230 -21.112 1.00 80.44 142 ASP A O 1
ATOM 1133 N N . TYR A 1 143 ? 10.643 6.236 -19.005 1.00 81.75 143 TYR A N 1
ATOM 1134 C CA . TYR A 1 143 ? 9.632 7.248 -19.267 1.00 81.75 143 TYR A CA 1
ATOM 1135 C C . TYR A 1 143 ? 10.267 8.611 -19.573 1.00 81.75 143 TYR A C 1
ATOM 1137 O O . TYR A 1 143 ? 10.776 9.325 -18.707 1.00 81.75 143 TYR A O 1
ATOM 1145 N N . ASP A 1 144 ? 10.177 9.027 -20.832 1.00 81.88 144 ASP A N 1
ATOM 1146 C CA . ASP A 1 144 ? 10.568 10.357 -21.274 1.00 81.88 144 ASP A CA 1
ATOM 1147 C C . ASP A 1 144 ? 9.414 11.333 -21.023 1.00 81.88 144 ASP A C 1
ATOM 1149 O O . ASP A 1 144 ? 8.468 11.445 -21.811 1.00 81.88 144 ASP A O 1
ATOM 1153 N N . VAL A 1 145 ? 9.524 12.107 -19.940 1.00 80.50 145 VAL A N 1
ATOM 1154 C CA . VAL A 1 145 ? 8.531 13.124 -19.549 1.00 80.50 145 VAL A CA 1
ATOM 1155 C C . VAL A 1 145 ? 8.251 14.170 -20.637 1.00 80.50 145 VAL A C 1
ATOM 1157 O O . VAL A 1 145 ? 7.170 14.762 -20.654 1.00 80.50 145 VAL A O 1
ATOM 1160 N N . ARG A 1 146 ? 9.199 14.428 -21.552 1.00 83.81 146 ARG A N 1
ATOM 1161 C CA . ARG A 1 146 ? 9.020 15.399 -22.646 1.00 83.81 146 ARG A CA 1
ATOM 1162 C C . ARG A 1 146 ? 8.231 14.790 -23.794 1.00 83.81 146 ARG A C 1
ATOM 1164 O O . ARG A 1 146 ? 7.425 15.488 -24.406 1.00 83.81 146 ARG A O 1
ATOM 1171 N N . LYS A 1 147 ? 8.468 13.510 -24.084 1.00 87.75 147 LYS A N 1
ATOM 1172 C CA . LYS A 1 147 ? 7.756 12.774 -25.139 1.00 87.75 147 LYS A CA 1
ATOM 1173 C C . LYS A 1 147 ? 6.444 12.152 -24.664 1.00 87.75 147 LYS A C 1
ATOM 1175 O O . LYS A 1 147 ? 5.614 11.826 -25.507 1.00 87.75 147 LYS A O 1
ATOM 1180 N N . LYS A 1 148 ? 6.240 12.038 -23.346 1.00 83.88 148 LYS A N 1
ATOM 1181 C CA . LYS A 1 148 ? 5.140 11.285 -22.725 1.00 83.88 148 LYS A CA 1
ATOM 1182 C C . LYS A 1 148 ? 5.084 9.845 -23.235 1.00 83.88 148 LYS A C 1
ATOM 1184 O O . LYS A 1 148 ? 4.030 9.350 -23.623 1.00 83.88 148 LYS A O 1
ATOM 1189 N N . SER A 1 149 ? 6.245 9.207 -23.297 1.00 85.44 149 SER A N 1
ATOM 1190 C CA . SER A 1 149 ? 6.405 7.851 -23.810 1.00 85.44 149 SER A CA 1
ATOM 1191 C C . SER A 1 149 ? 7.406 7.098 -22.952 1.00 85.44 149 SER A C 1
ATOM 1193 O O . SER A 1 149 ? 8.424 7.674 -22.583 1.00 85.44 149 SER A O 1
ATOM 1195 N N . GLY A 1 150 ? 7.145 5.822 -22.716 1.00 85.75 150 GLY A N 1
ATOM 1196 C CA . GLY A 1 150 ? 8.077 4.874 -22.119 1.00 85.75 1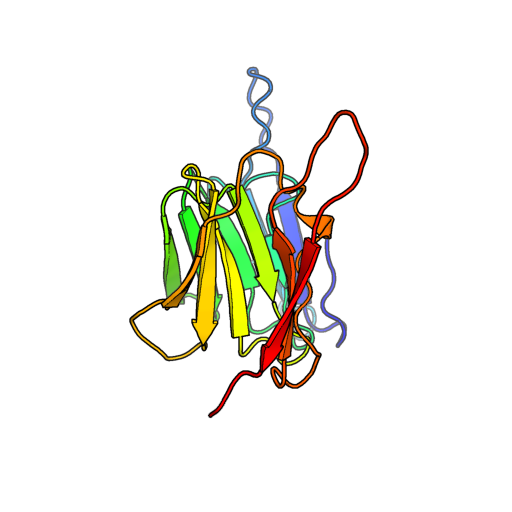50 GLY A CA 1
ATOM 1197 C C . GLY A 1 150 ? 7.793 3.480 -22.666 1.00 85.75 150 GLY A C 1
ATOM 1198 O O . GLY A 1 150 ? 6.947 3.315 -23.554 1.00 85.75 150 GLY A O 1
ATOM 1199 N N . GLU A 1 151 ? 8.490 2.490 -22.139 1.00 88.00 151 GLU A N 1
ATOM 1200 C CA . GLU A 1 151 ? 8.304 1.090 -22.499 1.00 88.00 151 GLU A CA 1
ATOM 1201 C C . GLU A 1 151 ? 7.414 0.404 -21.462 1.00 88.00 151 GLU A C 1
ATOM 1203 O O . GLU A 1 151 ? 7.662 0.503 -20.265 1.00 88.00 151 GLU A O 1
ATOM 1208 N N . LEU A 1 152 ? 6.347 -0.260 -21.918 1.00 90.69 152 LEU A N 1
ATOM 1209 C CA . LEU A 1 152 ? 5.447 -1.017 -21.051 1.00 90.69 152 LEU A CA 1
ATOM 1210 C C . LEU A 1 152 ? 6.005 -2.423 -20.835 1.00 90.69 152 LEU A C 1
ATOM 1212 O O . LEU A 1 152 ? 6.140 -3.194 -21.786 1.00 90.69 152 LEU A O 1
ATOM 1216 N N . TYR A 1 153 ? 6.232 -2.766 -19.576 1.00 90.94 153 TYR A N 1
ATOM 1217 C CA . TYR A 1 153 ? 6.661 -4.082 -19.136 1.00 90.94 153 TYR A CA 1
ATOM 1218 C C . TYR A 1 153 ? 5.491 -4.851 -18.528 1.00 90.94 153 TYR A C 1
ATOM 1220 O O . TYR A 1 153 ? 4.607 -4.277 -17.890 1.00 90.94 153 TYR A O 1
ATOM 1228 N N . LEU A 1 154 ? 5.508 -6.168 -18.736 1.00 93.06 154 LEU A N 1
ATOM 1229 C CA . LEU A 1 154 ? 4.627 -7.140 -18.099 1.00 93.06 154 LEU A CA 1
ATOM 1230 C C . LEU A 1 154 ? 5.511 -8.181 -17.412 1.00 93.06 154 LEU A C 1
ATOM 1232 O O . LEU A 1 154 ? 6.228 -8.923 -18.086 1.00 93.06 154 LEU A O 1
ATOM 1236 N N . LEU A 1 155 ? 5.446 -8.235 -16.086 1.00 91.38 155 LEU A N 1
ATOM 1237 C CA . LEU A 1 155 ? 6.153 -9.208 -15.263 1.00 91.38 155 LEU A CA 1
ATOM 1238 C C . LEU A 1 155 ? 5.148 -10.220 -14.716 1.00 91.38 155 LEU A C 1
ATOM 1240 O O . LEU A 1 155 ? 4.219 -9.836 -14.013 1.00 91.38 155 LEU A O 1
ATOM 1244 N N . TRP A 1 156 ? 5.341 -11.499 -15.034 1.00 92.06 156 TRP A N 1
ATOM 1245 C CA . TRP A 1 156 ? 4.576 -12.592 -14.432 1.00 92.06 156 TRP A CA 1
ATOM 1246 C C . TRP A 1 156 ? 5.133 -12.905 -13.047 1.00 92.06 156 TRP A C 1
ATOM 1248 O O . TRP A 1 156 ? 6.343 -13.098 -12.911 1.00 92.06 156 TRP A O 1
ATOM 1258 N N . ILE A 1 157 ? 4.261 -12.975 -12.045 1.00 86.56 157 ILE A N 1
ATOM 1259 C CA . ILE A 1 157 ? 4.633 -13.411 -10.701 1.00 86.56 157 ILE A CA 1
ATOM 1260 C C . ILE A 1 157 ? 4.521 -14.936 -10.694 1.00 86.56 157 ILE A C 1
ATOM 1262 O O . ILE A 1 157 ? 3.438 -15.499 -10.833 1.00 86.56 157 ILE A O 1
ATOM 1266 N N . THR A 1 158 ? 5.656 -15.626 -10.630 1.00 75.31 158 THR A N 1
ATOM 1267 C CA . THR A 1 158 ? 5.671 -17.085 -10.495 1.00 75.31 158 THR A CA 1
ATOM 1268 C C . THR A 1 158 ? 5.759 -17.436 -9.017 1.00 75.31 158 THR A C 1
ATOM 1270 O O . THR A 1 158 ? 6.839 -17.316 -8.440 1.00 75.31 158 THR A O 1
ATOM 1273 N N . THR A 1 159 ? 4.637 -17.851 -8.432 1.00 60.59 159 THR A N 1
ATOM 1274 C CA . THR A 1 159 ? 4.574 -18.523 -7.121 1.00 60.59 159 THR A CA 1
ATOM 1275 C C . THR A 1 159 ? 5.165 -19.925 -7.167 1.00 60.59 159 THR A C 1
ATOM 1277 O O . THR A 1 159 ? 4.903 -20.624 -8.177 1.00 60.59 159 THR A O 1
#

Secondary structure (DSSP, 8-state):
-EE-TTSSEEEEEE----TT---EEEEEEEESSSS-PEEEEEEEEEEEEEEE-TTSSEEEEEETTEEEEEETTEEEEEESSEEEEEE-TTS-EEEEEETT-EEEEEETT-S--EEEEE--S---GGG-EE-TTSSEEEEEEEEETTTTEEEEEEEE---

=== Feature glossary ===
Legend for the data blocks above and below:

— What the protein is —

Sequence gives the chain of amino acids in standard one-letter code (A=alanine, C=cysteine, …, Y=tyrosine), read N→C. It is the only feature that is directly encoded by the gene; all structural features are derived from the folded form of this sequence.

The annotation block draws on four external resources. InterPro: which protein families and domains the sequence belongs to. GO: standardized terms for what the protein does, what process it participates in, and where in the cell it acts. CATH: which structural fold it has in the CATH hierarchy. Organism: the species of origin.

— Where its atoms are —

Atomic coordinates in PDBx/mmCIF format — the same representation the Protein Data Bank distributes. Each line of the _atom_site loop places one backbone atom in Cartesian space (units: ångströms, origin: arbitrary).

Six rendered views show the 3D structure from the faces of a cube — i.e. along ±x, ±y, ±z. Rendering representation is drawn randomly per protein from cartoon (secondary-structure ribbons), sticks (backbone bonds), or molecular surface; coloring is either N→C rainbow (blue at the N-terminus through red at the C-terminus) or one color per chain.

— Local backbone conformation —

DSSP 8-state secondary structure assigns each residue one of H (α-helix), G (3₁₀-helix), I (π-helix), E (extended β-strand), B (isolated β-bridge), T (hydrogen-bonded turn), S (bend), or '-' (coil). The assignment is computed from backbone hydrogen-bond geometry via the Kabsch–Sander algorithm.

P-SEA three-state annotation labels each residue as helix, strand, or coil based purely on the geometry of the Cα trace. It serves as a fallback when the full backbone (and thus DSSP) is unavailable.

φ (phi) and ψ (psi) are the two rotatable backbone dihedrals per residue: φ is the C(i-1)–N–Cα–C torsion, ψ is the N–Cα–C–N(i+1) torsion, both in degrees on (−180°, 180°]. α-helical residues cluster near (−60°, −45°); β-strand residues near (−120°, +130°). A Ramachandran plot is simply a scatter of (φ, ψ) for every residue.

— Global shape and packing —

Radius of gyration (Rg) is the root-mean-square distance of Cα atoms from their centroid — a single number for overall size and compactness. A globular domain of N residues has Rg ≈ 2.2·N^0.38 Å; an extended or disordered chain has a much larger Rg. The Cα contact count is the number of residue pairs whose Cα atoms are within 8 Å and are more than four positions apart in sequence — a standard proxy for tertiary packing density. The bounding box is the smallest axis-aligned box enclosing all Cα atoms.

Accessible surface area quantifies burial. A residue with SASA near zero is packed into the hydrophobic core; one with SASA >100 Å² sits on the surface. Computed here via the Shrake–Rupley numerical algorithm with a 1.4 Å probe.

The contact map is a binary N×N matrix image: pixel (i, j) is dark where Cα_i and Cα_j are within 8 Å and |i−j|>4. Because the |i−j|>4 filter removes local helical contacts, off-diagonal stripes parallel to the main diagonal indicate parallel β-sheets; stripes perpendicular to it indicate antiparallel β-sheets. The Ramachandran plot scatters every residue's (φ, ψ) pair against the sterically allowed regions. The PAE heatmap renders the predicted-aligned-error matrix.

— Structural neighborhood —

A 3Di character summarizes, for each residue, the relative orientation of the Cα frame of its nearest spatial neighbor. Because it encodes fold topology rather than chemistry, 3Di alignments detect remote structural similarity that sequence alignment misses.

Structural nearest neighbors (via Foldseek easy-search vs the PDB). Reported per hit: target PDB id, E-value, and alignment TM-score. A TM-score above ~0.5 is the conventional threshold for 'same fold'.

— Confidence and disorder —

For AlphaFold models, the B-factor field carries pLDDT — the model's own estimate of local accuracy on a 0–100 scale. Regions with pLDDT<50 should be treated as essentially unmodeled; they often correspond to intrinsically disordered segments.

B-factor (Debye–Waller factor) reflects atomic displacement in the crystal lattice. It is an experimental observable (units Å²), not a prediction; low values mean the atom is pinned down, high values mean it moves or is heterogeneous across the crystal.

Predicted Aligned Error (PAE) is an AlphaFold confidence matrix: entry (i, j) is the expected error in the position of residue j, in ångströms, when the prediction is superimposed on the true structure at residue i. Low PAE within a block of residues means that block is internally rigid and well-predicted; high PAE between two blocks means their relative placement is uncertain even if each block individually is confident.